Protein AF-F3FX23-F1 (afdb_monomer_lite)

Sequence (76 aa):
KVNAQSKLASRYGAADISPLMPWNETIDQLLDHRSVRAFTDQPLPDGTIETLVAAAQSASTSSNLQVWSVVAVQDI

Secondary structure (DSSP, 8-state):
---HHHHHHHHHS-TT-PPPSS--HHHHHHHH--------SPPPPTTHHHHHHHHHHTS--GGG------------

InterPro domains:
  IPR000415 Nitroreductase-like [G3DSA:3.40.109.10] (22-76)
  IPR000415 Nitroreductase-like [SSF55469] (23-75)
  IPR016446 Flavin oxidoreductase Frp family [PTHR43425] (24-75)
  IPR029479 Nitroreductase [PF00881] (32-74)

pLDDT: mean 91.87, std 8.53, range [49.0, 98.12]

Structure (mmCIF, N/CA/C/O backbone):
data_AF-F3FX23-F1
#
_entry.id   AF-F3FX23-F1
#
loop_
_atom_site.group_PDB
_atom_site.id
_atom_site.type_symbol
_atom_site.label_atom_id
_atom_site.label_alt_id
_atom_site.label_comp_id
_atom_site.label_asym_id
_atom_site.label_entity_id
_atom_site.label_seq_id
_atom_site.pdbx_PDB_ins_code
_atom_site.Cartn_x
_atom_site.Cartn_y
_atom_site.Cartn_z
_atom_site.occupancy
_atom_site.B_iso_or_equiv
_atom_site.auth_seq_id
_atom_site.auth_comp_id
_atom_site.auth_asym_id
_atom_site.auth_atom_id
_atom_site.pdbx_PDB_model_num
ATOM 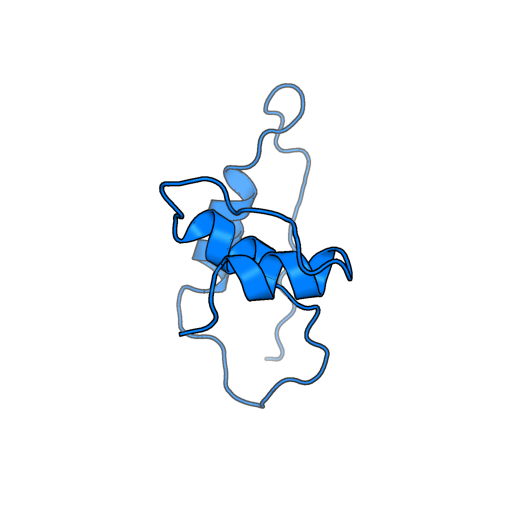1 N N . LYS A 1 1 ? 2.947 -13.582 -17.930 1.00 49.00 1 LYS A N 1
ATOM 2 C CA . LYS A 1 1 ? 3.635 -12.718 -16.942 1.00 49.00 1 LYS A CA 1
ATOM 3 C C . LYS A 1 1 ? 4.070 -11.455 -17.665 1.00 49.00 1 LYS A C 1
ATOM 5 O O . LYS A 1 1 ? 4.743 -11.580 -18.681 1.00 49.00 1 LYS A O 1
ATOM 10 N N . VAL A 1 2 ? 3.618 -10.285 -17.219 1.00 59.66 2 VAL A N 1
ATOM 11 C CA . VAL A 1 2 ? 4.068 -8.998 -17.769 1.00 59.66 2 VAL A CA 1
ATOM 12 C C . VAL A 1 2 ? 5.576 -8.888 -17.508 1.00 59.66 2 VAL A C 1
ATOM 14 O O . VAL A 1 2 ? 6.028 -9.174 -16.404 1.00 59.66 2 VAL A O 1
ATOM 17 N N . ASN A 1 3 ? 6.363 -8.582 -18.537 1.00 83.56 3 ASN A N 1
ATOM 18 C CA . ASN A 1 3 ? 7.823 -8.491 -18.442 1.00 83.56 3 ASN A CA 1
ATOM 19 C C . ASN A 1 3 ? 8.206 -7.193 -17.699 1.00 83.56 3 ASN A C 1
ATOM 21 O O . ASN A 1 3 ? 7.617 -6.150 -17.986 1.00 83.56 3 ASN A O 1
ATOM 25 N N . ALA A 1 4 ? 9.192 -7.218 -16.796 1.00 88.75 4 ALA A N 1
ATOM 26 C CA . ALA A 1 4 ? 9.727 -6.034 -16.108 1.00 88.75 4 ALA A CA 1
ATOM 27 C C . ALA A 1 4 ? 10.025 -4.871 -17.079 1.00 88.75 4 ALA A C 1
ATOM 29 O O . ALA A 1 4 ? 9.646 -3.726 -16.826 1.00 88.75 4 ALA A O 1
ATOM 30 N N . GLN A 1 5 ? 10.578 -5.196 -18.255 1.00 89.69 5 GLN A N 1
ATOM 31 C CA . GLN A 1 5 ? 10.794 -4.254 -19.359 1.00 89.69 5 GLN A CA 1
ATOM 32 C C . GLN A 1 5 ? 9.501 -3.542 -19.784 1.00 89.69 5 GLN A C 1
ATOM 34 O O . GLN A 1 5 ? 9.464 -2.326 -19.936 1.00 89.69 5 GLN A O 1
ATOM 39 N N . SER A 1 6 ? 8.410 -4.294 -19.951 1.00 89.81 6 SER A N 1
ATOM 40 C CA . SER A 1 6 ? 7.124 -3.747 -20.396 1.00 89.81 6 SER A CA 1
ATOM 41 C C . SER A 1 6 ? 6.458 -2.856 -19.344 1.00 89.81 6 SER A C 1
ATOM 43 O O . SER A 1 6 ? 5.797 -1.884 -19.711 1.00 89.81 6 SER A O 1
ATOM 45 N N . LYS A 1 7 ? 6.675 -3.119 -18.046 1.00 91.56 7 LYS A N 1
ATOM 46 C CA . LYS A 1 7 ? 6.188 -2.250 -16.961 1.00 91.56 7 LYS A CA 1
ATOM 47 C C . LYS A 1 7 ? 6.911 -0.904 -16.959 1.00 91.56 7 LYS A C 1
ATOM 49 O O . LYS A 1 7 ? 6.266 0.139 -16.862 1.00 91.56 7 LYS A O 1
ATOM 54 N N . LEU A 1 8 ? 8.231 -0.917 -17.149 1.00 92.62 8 LEU A N 1
ATOM 55 C CA . LEU A 1 8 ? 9.029 0.305 -17.279 1.00 92.62 8 LEU A CA 1
ATOM 56 C C . LEU A 1 8 ? 8.687 1.076 -18.557 1.00 92.62 8 LEU A C 1
ATOM 58 O O . LEU A 1 8 ? 8.460 2.283 -18.495 1.00 92.62 8 LEU A O 1
ATOM 62 N N . ALA A 1 9 ? 8.547 0.382 -19.687 1.00 91.25 9 ALA A N 1
ATOM 63 C CA . ALA A 1 9 ? 8.123 0.999 -20.939 1.00 91.25 9 ALA A CA 1
ATOM 64 C C . ALA A 1 9 ? 6.733 1.640 -20.820 1.00 91.25 9 ALA A C 1
ATOM 66 O O . ALA A 1 9 ? 6.538 2.765 -21.269 1.00 91.25 9 ALA A O 1
ATOM 67 N N . SER A 1 10 ? 5.788 0.988 -20.134 1.00 90.12 10 SER A N 1
ATOM 68 C CA . SER A 1 10 ? 4.458 1.558 -19.864 1.00 90.12 10 SER A CA 1
ATOM 69 C C . SER A 1 10 ? 4.519 2.820 -18.995 1.00 90.12 10 SER A C 1
ATOM 71 O O . SER A 1 10 ? 3.692 3.714 -19.150 1.00 90.12 10 SER A O 1
ATOM 73 N N . ARG A 1 11 ? 5.484 2.905 -18.069 1.00 90.88 11 ARG A N 1
ATOM 74 C CA . ARG A 1 11 ? 5.645 4.047 -17.155 1.00 90.88 11 ARG A CA 1
ATOM 75 C C . ARG A 1 11 ? 6.327 5.249 -17.805 1.00 90.88 11 ARG A C 1
ATOM 77 O O . ARG A 1 11 ? 5.971 6.383 -17.479 1.00 90.88 11 ARG A O 1
ATOM 84 N N . TYR A 1 12 ? 7.329 5.000 -18.643 1.00 91.50 12 TYR A N 1
ATOM 85 C CA . TYR A 1 12 ? 8.198 6.031 -19.214 1.00 91.50 12 TYR A CA 1
ATOM 86 C C . TYR A 1 12 ? 7.934 6.317 -20.696 1.00 91.50 12 TYR A C 1
ATOM 88 O O . TYR A 1 12 ? 8.462 7.291 -21.221 1.00 91.50 12 TYR A O 1
ATOM 96 N N . GLY A 1 13 ? 7.141 5.490 -21.381 1.00 88.31 13 GLY A N 1
ATOM 97 C CA . GLY A 1 13 ? 6.891 5.619 -22.819 1.00 88.31 13 GLY A CA 1
ATOM 98 C C . GLY A 1 13 ? 8.110 5.311 -23.697 1.00 88.31 13 GLY A C 1
ATOM 99 O O . GLY A 1 13 ? 8.102 5.654 -24.874 1.00 88.31 13 GLY A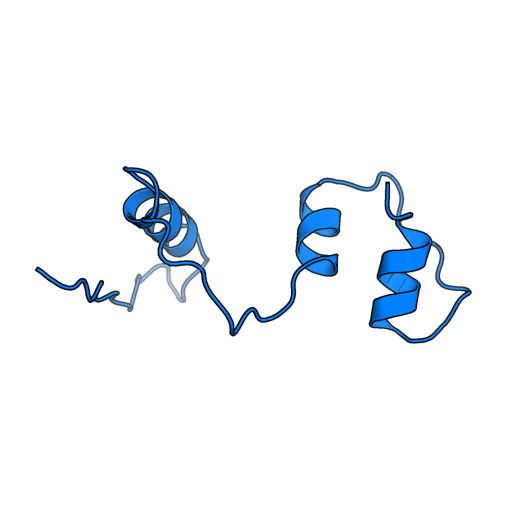 O 1
ATOM 100 N N . ALA A 1 14 ? 9.155 4.685 -23.145 1.00 82.44 14 ALA A N 1
ATOM 101 C CA . ALA A 1 14 ? 10.407 4.381 -23.837 1.00 82.44 14 ALA A CA 1
ATOM 102 C C . ALA A 1 14 ? 10.736 2.885 -23.743 1.00 82.44 14 ALA A C 1
ATOM 104 O O . ALA A 1 14 ? 10.656 2.293 -22.667 1.00 82.44 14 ALA A O 1
ATOM 105 N N . ALA A 1 15 ? 11.118 2.277 -24.868 1.00 73.50 15 ALA A N 1
ATOM 106 C CA . ALA A 1 15 ? 11.330 0.832 -24.966 1.00 73.50 15 ALA A CA 1
ATOM 107 C C . ALA A 1 15 ? 12.687 0.354 -24.420 1.00 73.50 15 ALA A C 1
ATOM 109 O O . ALA A 1 15 ? 12.811 -0.826 -24.104 1.00 73.50 15 ALA A O 1
ATOM 110 N N . ASP A 1 16 ? 13.661 1.252 -24.243 1.00 82.38 16 ASP A N 1
ATOM 111 C CA . ASP A 1 16 ? 15.074 0.881 -24.055 1.00 82.38 16 ASP A CA 1
ATOM 112 C C . ASP A 1 16 ? 15.567 0.972 -22.598 1.00 82.38 16 ASP A C 1
ATOM 114 O O . ASP A 1 16 ? 16.768 1.000 -22.335 1.00 82.38 16 ASP A O 1
ATOM 118 N N . ILE A 1 17 ? 14.658 1.024 -21.617 1.00 87.50 17 ILE A N 1
ATOM 119 C CA . ILE A 1 17 ? 15.041 1.082 -20.196 1.00 87.50 17 ILE A CA 1
ATOM 120 C C . ILE A 1 17 ? 15.224 -0.329 -19.642 1.00 87.50 17 ILE A C 1
ATOM 122 O O . ILE A 1 17 ? 14.241 -1.003 -19.347 1.00 87.50 17 ILE A O 1
ATOM 126 N N . SER A 1 18 ? 16.466 -0.762 -19.449 1.00 88.81 18 SER A N 1
ATOM 127 C CA . SER A 1 18 ? 16.764 -2.059 -18.832 1.00 88.81 18 SER A CA 1
ATOM 128 C C . SER A 1 18 ? 16.330 -2.105 -17.355 1.00 88.81 18 SER A C 1
ATOM 130 O O . SER A 1 18 ? 16.729 -1.230 -16.582 1.00 88.81 18 SER A O 1
ATOM 132 N N . PRO A 1 19 ? 15.554 -3.113 -16.912 1.00 89.69 19 PRO A N 1
ATOM 133 C CA . PRO A 1 19 ? 15.168 -3.263 -15.516 1.00 89.69 19 PRO A CA 1
ATOM 134 C C . PRO A 1 19 ? 16.359 -3.632 -14.632 1.00 89.69 19 PRO A C 1
ATOM 136 O O . PRO A 1 19 ? 17.243 -4.392 -15.028 1.00 89.69 19 PRO A O 1
ATOM 139 N N . LEU A 1 20 ? 16.336 -3.135 -13.394 1.00 89.56 20 LEU A N 1
ATOM 140 C CA . LEU A 1 20 ? 17.245 -3.581 -12.342 1.00 89.56 20 LEU A CA 1
ATOM 141 C C . LEU A 1 20 ? 16.998 -5.063 -12.024 1.00 89.56 20 LEU A C 1
ATOM 143 O O . LEU A 1 20 ? 15.846 -5.495 -11.938 1.00 89.56 20 LEU A O 1
ATOM 147 N N . MET A 1 21 ? 18.078 -5.816 -11.798 1.00 90.50 21 MET A N 1
ATOM 148 C CA . MET A 1 21 ? 18.022 -7.212 -11.365 1.00 90.50 21 MET A CA 1
ATOM 149 C C . MET A 1 21 ? 18.774 -7.418 -10.038 1.00 90.50 21 MET A C 1
ATOM 151 O O . MET A 1 21 ? 19.855 -6.850 -9.872 1.00 90.50 21 MET A O 1
ATOM 155 N N . PRO A 1 22 ? 18.242 -8.241 -9.112 1.00 91.44 22 PRO A N 1
ATOM 156 C CA . PRO A 1 22 ? 17.007 -9.022 -9.245 1.00 91.44 22 PRO A CA 1
ATOM 157 C C . PRO A 1 22 ? 15.735 -8.164 -9.127 1.00 91.44 22 PRO A C 1
ATOM 159 O O . PRO A 1 22 ? 15.667 -7.229 -8.333 1.00 91.44 22 PRO A O 1
ATOM 162 N N . TRP A 1 23 ? 14.711 -8.512 -9.909 1.00 92.56 23 TRP A N 1
ATOM 163 C CA . TRP A 1 23 ? 13.374 -7.925 -9.804 1.00 92.56 23 TRP A CA 1
ATOM 164 C C . TRP A 1 23 ? 12.606 -8.560 -8.643 1.00 92.56 23 TRP A C 1
ATOM 166 O O . TRP A 1 23 ? 12.584 -9.786 -8.528 1.00 92.56 23 TRP A O 1
ATOM 176 N N . ASN A 1 24 ? 11.965 -7.751 -7.799 1.00 93.81 24 ASN A N 1
ATOM 177 C CA . ASN A 1 24 ? 11.210 -8.236 -6.643 1.00 93.81 24 ASN A CA 1
ATOM 178 C C . ASN A 1 24 ? 9.722 -7.869 -6.725 1.00 93.81 24 ASN A C 1
ATOM 180 O O . ASN A 1 24 ? 9.312 -7.018 -7.513 1.00 93.81 24 ASN A O 1
ATOM 184 N N . GLU A 1 25 ? 8.919 -8.523 -5.889 1.00 94.44 25 GLU A N 1
ATOM 185 C CA . GLU A 1 25 ? 7.461 -8.373 -5.875 1.00 94.44 25 GLU A CA 1
ATOM 186 C C . GLU A 1 25 ? 7.014 -6.959 -5.486 1.00 94.44 25 GLU A C 1
ATOM 188 O O . GLU A 1 25 ? 6.037 -6.455 -6.030 1.00 94.44 25 GLU A O 1
ATOM 193 N N . THR A 1 26 ? 7.749 -6.268 -4.610 1.00 95.00 26 THR A N 1
ATOM 194 C CA . THR A 1 26 ? 7.424 -4.888 -4.220 1.00 95.00 26 THR A CA 1
ATOM 195 C C . THR A 1 26 ? 7.528 -3.929 -5.405 1.00 95.00 26 THR A C 1
ATOM 197 O O . THR A 1 26 ? 6.614 -3.143 -5.648 1.00 95.00 26 THR A O 1
ATOM 200 N N . ILE A 1 27 ? 8.619 -4.004 -6.174 1.00 94.12 27 ILE A N 1
ATOM 201 C CA . ILE A 1 27 ? 8.798 -3.214 -7.402 1.00 94.12 27 ILE A CA 1
ATOM 202 C C . ILE A 1 27 ? 7.715 -3.587 -8.420 1.00 94.12 27 ILE A C 1
ATOM 204 O O . ILE A 1 27 ? 7.146 -2.708 -9.072 1.00 94.12 27 ILE A O 1
ATOM 208 N N . ASP A 1 28 ? 7.401 -4.880 -8.520 1.00 93.56 28 ASP A N 1
ATOM 209 C CA . ASP A 1 28 ? 6.377 -5.403 -9.418 1.00 93.56 28 ASP A CA 1
ATOM 210 C C . ASP A 1 28 ? 4.995 -4.785 -9.155 1.00 93.56 28 ASP A C 1
ATOM 212 O O . ASP A 1 28 ? 4.356 -4.301 -10.094 1.00 93.56 28 ASP A O 1
ATOM 216 N N . GLN A 1 29 ? 4.585 -4.744 -7.882 1.00 94.62 29 GLN A N 1
ATOM 217 C CA . GLN A 1 29 ? 3.317 -4.173 -7.419 1.00 94.62 29 GLN A CA 1
ATOM 218 C C . GLN A 1 29 ? 3.266 -2.653 -7.598 1.00 94.62 29 GLN A C 1
ATOM 220 O O . GLN A 1 29 ? 2.276 -2.114 -8.095 1.00 94.62 29 GLN A O 1
ATOM 225 N N . LEU A 1 30 ? 4.346 -1.944 -7.255 1.00 94.75 30 LEU A N 1
ATOM 226 C CA . LEU A 1 30 ? 4.414 -0.486 -7.403 1.00 94.75 30 LEU A CA 1
ATOM 227 C C . LEU A 1 30 ? 4.241 -0.041 -8.862 1.00 94.75 30 LEU A C 1
ATOM 229 O O . LEU A 1 30 ? 3.604 0.980 -9.124 1.00 94.75 30 LEU A O 1
ATOM 233 N N . LEU A 1 31 ? 4.792 -0.794 -9.817 1.00 94.19 31 LEU A N 1
ATOM 234 C CA . LEU A 1 31 ? 4.687 -0.473 -11.243 1.00 94.19 31 LEU A CA 1
ATOM 235 C C . LEU A 1 31 ? 3.381 -0.962 -11.886 1.00 94.19 31 LEU A C 1
ATOM 237 O O . LEU A 1 31 ? 2.962 -0.401 -12.906 1.00 94.19 31 LEU A O 1
ATOM 241 N N . ASP A 1 32 ? 2.704 -1.936 -11.277 1.00 93.25 32 ASP A N 1
ATOM 242 C CA . ASP A 1 32 ? 1.347 -2.349 -11.658 1.00 93.25 32 ASP A CA 1
ATOM 243 C C . ASP A 1 32 ? 0.255 -1.448 -11.093 1.00 93.25 32 ASP A C 1
ATOM 245 O O . ASP A 1 32 ? -0.829 -1.383 -11.672 1.00 93.25 32 ASP A O 1
ATOM 249 N N . HIS A 1 33 ? 0.529 -0.705 -10.019 1.00 94.69 33 HIS A N 1
ATOM 250 C CA . HIS A 1 33 ? -0.460 0.160 -9.387 1.00 94.69 33 HIS A CA 1
ATOM 251 C C . HIS A 1 33 ? -1.119 1.120 -10.392 1.00 94.69 33 HIS A C 1
ATOM 253 O O . HIS A 1 33 ? -0.461 1.891 -11.103 1.00 94.69 33 HIS A O 1
ATOM 259 N N . ARG A 1 34 ? -2.452 1.096 -10.432 1.00 93.81 34 ARG A N 1
ATOM 260 C CA . ARG A 1 34 ? -3.302 2.047 -11.154 1.00 93.81 34 ARG A CA 1
ATOM 261 C C . ARG A 1 34 ? -4.399 2.515 -10.209 1.00 93.81 34 ARG A C 1
ATOM 263 O O . ARG A 1 34 ? -4.904 1.733 -9.412 1.00 93.81 34 ARG A O 1
ATOM 270 N N . SER A 1 35 ? -4.806 3.776 -10.330 1.00 96.62 35 SER A N 1
ATOM 271 C CA . SER A 1 35 ? -5.974 4.271 -9.600 1.00 96.62 35 SER A CA 1
ATOM 272 C C . SER A 1 35 ? -7.242 3.592 -10.120 1.00 96.62 35 SER A C 1
ATOM 274 O O . SER A 1 35 ? -7.653 3.837 -11.256 1.00 96.62 35 SER A O 1
ATOM 276 N N . VAL A 1 36 ? -7.866 2.768 -9.284 1.00 97.00 36 VAL A N 1
ATOM 277 C CA . VAL A 1 36 ? -9.145 2.109 -9.572 1.00 97.00 36 VAL A CA 1
ATOM 278 C C . VAL A 1 36 ? -10.291 3.044 -9.183 1.00 97.00 36 VAL A C 1
ATOM 280 O O . VAL A 1 36 ? -10.243 3.685 -8.137 1.00 97.00 36 VAL A O 1
ATOM 283 N N . ARG A 1 37 ? -11.300 3.171 -10.054 1.00 97.75 37 ARG A N 1
ATOM 284 C CA . ARG A 1 37 ? -12.489 4.027 -9.838 1.00 97.75 37 ARG A CA 1
ATOM 285 C C . ARG A 1 37 ? -13.817 3.321 -10.135 1.00 97.75 37 ARG A C 1
ATOM 287 O O . ARG A 1 37 ? -14.859 3.961 -10.125 1.00 97.75 37 ARG A O 1
ATOM 294 N N . ALA A 1 38 ? -13.767 2.026 -10.428 1.00 97.81 38 ALA A N 1
ATOM 295 C CA . ALA A 1 38 ? -14.927 1.171 -10.633 1.00 97.81 38 ALA A CA 1
ATOM 296 C C . ALA A 1 38 ? -14.732 -0.066 -9.755 1.00 97.81 38 ALA A C 1
ATOM 298 O O . ALA A 1 38 ? -13.693 -0.720 -9.854 1.00 97.81 38 ALA A O 1
ATOM 299 N N . PHE A 1 39 ? -15.697 -0.339 -8.883 1.00 95.62 39 PHE A N 1
ATOM 300 C CA . PHE A 1 39 ? -15.617 -1.386 -7.869 1.00 95.62 39 PHE A CA 1
ATOM 301 C C . PHE A 1 39 ? -16.810 -2.328 -8.011 1.00 95.62 39 PHE A C 1
ATOM 303 O O . PHE A 1 39 ? -17.858 -1.940 -8.522 1.00 95.62 39 PHE A O 1
ATOM 310 N N . THR A 1 40 ? -16.626 -3.572 -7.593 1.00 96.88 40 THR A N 1
ATOM 311 C CA . THR A 1 40 ? -17.700 -4.566 -7.501 1.00 96.88 40 THR A CA 1
ATOM 312 C C . THR A 1 40 ? -18.426 -4.447 -6.165 1.00 96.88 40 THR A C 1
ATOM 314 O O . THR A 1 40 ? -17.836 -3.956 -5.208 1.00 96.88 40 THR A O 1
ATOM 317 N N . ASP A 1 41 ? -19.614 -5.040 -6.053 1.00 95.62 41 ASP A N 1
ATOM 318 C CA . ASP A 1 41 ? -20.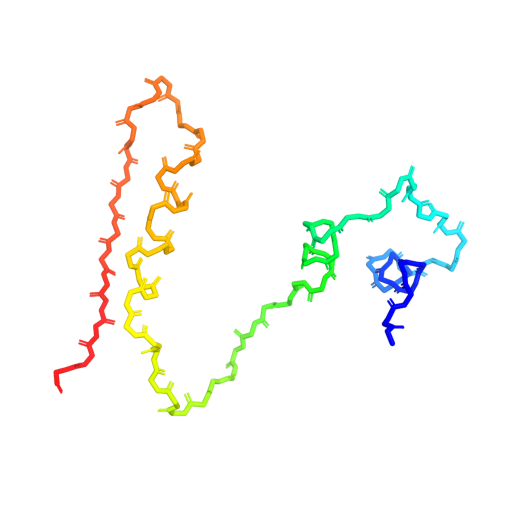359 -5.139 -4.783 1.00 95.62 41 ASP A CA 1
ATOM 319 C C . ASP A 1 41 ? -19.791 -6.198 -3.814 1.00 95.62 41 ASP A C 1
ATOM 321 O O . ASP A 1 41 ? -20.368 -6.473 -2.763 1.00 95.62 41 ASP A O 1
ATOM 325 N N . GLN A 1 42 ? -18.673 -6.843 -4.167 1.00 95.75 42 GLN A N 1
ATOM 326 C CA . GLN A 1 42 ? -18.014 -7.812 -3.298 1.00 95.75 42 GLN A CA 1
ATOM 327 C C . GLN A 1 42 ? -17.507 -7.124 -2.015 1.00 95.75 42 GLN A C 1
ATOM 329 O O . GLN A 1 42 ? -16.715 -6.182 -2.115 1.00 95.75 42 GLN A O 1
ATOM 334 N N . PRO A 1 43 ? -17.895 -7.607 -0.819 1.00 93.31 43 PRO A N 1
ATOM 335 C CA . PRO A 1 43 ? -17.402 -7.054 0.435 1.00 93.31 43 PRO A CA 1
ATOM 336 C C . PRO A 1 43 ? -15.909 -7.346 0.625 1.00 93.31 43 PRO A C 1
ATOM 338 O O . PRO A 1 43 ? -15.361 -8.310 0.079 1.00 93.31 43 PRO A O 1
ATOM 341 N N . LEU A 1 44 ? -15.253 -6.520 1.440 1.00 93.69 44 LEU A N 1
ATOM 342 C CA . LEU A 1 44 ? -13.871 -6.765 1.841 1.00 93.69 44 LEU A CA 1
ATOM 343 C C . LEU A 1 44 ? -13.789 -8.017 2.732 1.00 93.69 44 LEU A C 1
ATOM 345 O O . LEU A 1 44 ? -14.660 -8.204 3.581 1.00 93.69 44 LEU A O 1
ATOM 349 N N . PRO A 1 45 ? -12.744 -8.851 2.590 1.00 96.50 45 PRO A N 1
ATOM 350 C CA . PRO A 1 45 ? -12.471 -9.917 3.547 1.00 96.50 45 PRO A CA 1
ATOM 351 C C . PRO A 1 45 ? -12.265 -9.383 4.970 1.00 96.50 45 PRO A C 1
ATOM 353 O O . PRO A 1 45 ? -11.714 -8.290 5.155 1.00 96.50 45 PRO A O 1
ATOM 356 N N . ASP A 1 46 ? -12.618 -10.190 5.969 1.00 95.38 46 ASP A N 1
ATOM 357 C CA . ASP A 1 46 ? -12.357 -9.888 7.378 1.00 95.38 46 ASP A CA 1
ATOM 358 C C . ASP A 1 46 ? -10.866 -9.595 7.616 1.00 95.38 46 ASP A C 1
ATOM 360 O O . ASP A 1 46 ? -9.984 -10.243 7.046 1.00 95.38 46 ASP A O 1
ATOM 364 N N . GLY A 1 47 ? -10.566 -8.603 8.458 1.00 96.56 47 GLY A N 1
ATOM 365 C CA . GLY A 1 47 ? -9.189 -8.215 8.781 1.00 96.56 47 GLY A CA 1
ATOM 366 C C . GLY A 1 47 ? -8.515 -7.298 7.753 1.00 96.56 47 GLY A C 1
ATOM 367 O O . GLY A 1 47 ? -7.363 -6.894 7.954 1.00 96.56 47 GLY A O 1
ATOM 368 N N . THR A 1 48 ? -9.187 -6.963 6.644 1.00 96.44 48 THR A N 1
ATOM 369 C CA . THR A 1 48 ? -8.607 -6.101 5.599 1.00 96.44 48 THR A CA 1
ATOM 370 C C . THR A 1 48 ? -8.285 -4.710 6.141 1.00 96.44 48 THR A C 1
ATOM 372 O O . THR A 1 48 ? -7.173 -4.217 5.949 1.00 96.44 48 THR A O 1
ATOM 375 N N . ILE A 1 49 ? -9.230 -4.071 6.838 1.00 95.44 49 ILE A N 1
ATOM 376 C CA . ILE A 1 49 ? -9.055 -2.700 7.333 1.00 95.44 49 ILE A CA 1
ATOM 377 C C . ILE A 1 49 ? -7.942 -2.648 8.384 1.00 95.44 49 ILE A C 1
ATOM 379 O O . ILE A 1 49 ? -7.064 -1.793 8.308 1.00 95.44 49 ILE A O 1
ATOM 383 N N . GLU A 1 50 ? -7.921 -3.599 9.310 1.00 96.62 50 GLU A N 1
ATOM 384 C CA . GLU A 1 50 ? -6.928 -3.724 10.374 1.00 96.62 50 GLU A CA 1
ATOM 385 C C . GLU A 1 50 ? -5.519 -3.891 9.800 1.00 96.62 50 GLU A C 1
ATOM 387 O O . GLU A 1 50 ? -4.584 -3.208 10.221 1.00 96.62 50 GLU A O 1
ATOM 392 N N . THR A 1 51 ? -5.379 -4.750 8.788 1.00 98.12 51 THR A N 1
ATOM 393 C CA . THR A 1 51 ? -4.100 -4.994 8.112 1.00 98.12 51 THR A CA 1
ATOM 394 C C . THR A 1 51 ? -3.602 -3.736 7.400 1.00 98.12 51 THR A C 1
ATOM 396 O O . THR A 1 51 ? -2.428 -3.378 7.519 1.00 98.12 51 THR A O 1
ATOM 399 N N . LEU A 1 52 ? -4.486 -3.022 6.694 1.00 97.06 52 LEU A N 1
ATOM 400 C CA . LEU A 1 52 ? -4.132 -1.780 6.001 1.00 97.06 52 LEU A CA 1
ATOM 401 C C . LEU A 1 52 ? -3.756 -0.660 6.979 1.00 97.06 52 LEU A C 1
ATOM 403 O O . LEU A 1 52 ? -2.795 0.071 6.736 1.00 97.06 52 LEU A O 1
ATOM 407 N N . VAL A 1 53 ? -4.467 -0.544 8.102 1.00 96.88 53 VAL A N 1
ATOM 408 C CA . VAL A 1 53 ? -4.155 0.431 9.155 1.00 96.88 53 VAL A CA 1
ATOM 409 C C . VAL A 1 53 ? -2.804 0.120 9.805 1.00 96.88 53 VAL A C 1
ATOM 411 O O . VAL A 1 53 ? -2.006 1.038 9.989 1.00 96.88 53 VAL A O 1
ATOM 414 N N . ALA A 1 54 ? -2.492 -1.148 10.087 1.00 97.69 54 ALA A N 1
ATOM 415 C CA . ALA A 1 54 ? -1.186 -1.549 10.618 1.00 97.69 54 ALA A CA 1
ATOM 416 C C . ALA A 1 54 ? -0.036 -1.241 9.638 1.00 97.69 54 ALA A C 1
ATOM 418 O O . ALA A 1 54 ? 1.019 -0.733 10.037 1.00 97.69 54 ALA A O 1
ATOM 419 N N . ALA A 1 55 ? -0.248 -1.478 8.339 1.00 97.44 55 ALA A N 1
ATOM 420 C CA . ALA A 1 55 ? 0.707 -1.091 7.304 1.00 97.44 55 ALA A CA 1
ATOM 421 C C . ALA A 1 55 ? 0.919 0.435 7.270 1.00 97.44 55 ALA A C 1
ATOM 423 O O . ALA A 1 55 ? 2.059 0.894 7.217 1.00 97.44 55 ALA A O 1
ATOM 424 N N . ALA A 1 56 ? -0.155 1.226 7.376 1.00 96.19 56 ALA A N 1
ATOM 425 C CA . ALA A 1 56 ? -0.072 2.686 7.435 1.00 96.19 56 ALA A CA 1
ATOM 426 C C . ALA A 1 56 ? 0.663 3.190 8.693 1.00 96.19 56 ALA A C 1
ATOM 428 O O . ALA A 1 56 ? 1.501 4.084 8.592 1.00 96.19 56 ALA A O 1
ATOM 429 N N . GLN A 1 57 ? 0.420 2.585 9.863 1.00 96.75 57 GLN A N 1
ATOM 430 C CA . GLN A 1 57 ? 1.135 2.881 11.119 1.00 96.75 57 GLN A CA 1
ATOM 431 C C . GLN A 1 57 ? 2.637 2.625 11.040 1.00 96.75 57 GLN A C 1
ATOM 433 O O . GLN A 1 57 ? 3.404 3.270 11.750 1.00 96.75 57 GLN A O 1
ATOM 438 N N . SER A 1 58 ? 3.062 1.727 10.157 1.00 96.94 58 SER A N 1
ATOM 439 C CA . SER A 1 58 ? 4.474 1.407 9.961 1.00 96.94 58 SER A CA 1
ATOM 440 C C . SER A 1 58 ? 5.225 2.463 9.136 1.00 96.94 58 SER A C 1
ATOM 442 O O . SER A 1 58 ? 6.450 2.396 9.022 1.00 96.94 58 SER A O 1
ATOM 444 N N . ALA A 1 59 ? 4.525 3.443 8.554 1.00 96.56 59 ALA A N 1
ATOM 445 C CA . ALA A 1 59 ? 5.155 4.537 7.826 1.00 96.56 59 ALA A CA 1
ATOM 446 C C . ALA A 1 59 ? 5.894 5.494 8.780 1.00 96.56 59 ALA A C 1
ATOM 448 O O . ALA A 1 59 ? 5.400 5.858 9.847 1.00 96.56 59 ALA A O 1
ATOM 449 N N . SER A 1 60 ? 7.078 5.959 8.373 1.00 96.81 60 SER A N 1
ATOM 450 C CA . SER A 1 60 ? 7.840 6.950 9.138 1.00 96.81 60 SER A CA 1
ATOM 451 C C . SER A 1 60 ? 7.057 8.258 9.281 1.00 96.81 60 SER A C 1
ATOM 453 O O . SE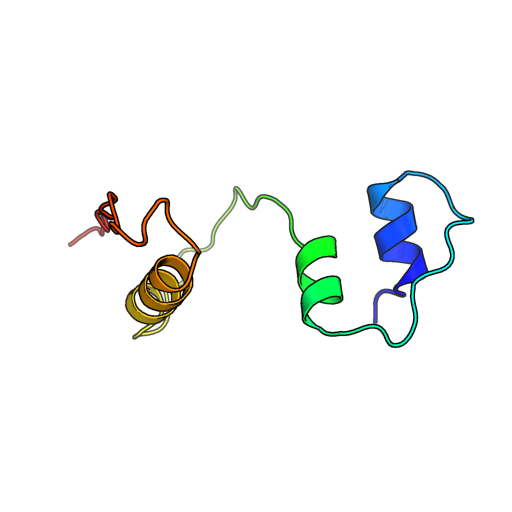R A 1 60 ? 6.605 8.818 8.280 1.00 96.81 60 SER A O 1
ATOM 455 N N . THR A 1 61 ? 6.967 8.794 10.498 1.00 96.75 61 THR A N 1
ATOM 456 C CA . THR A 1 61 ? 6.369 10.109 10.777 1.00 96.75 61 THR A CA 1
ATOM 457 C C . THR A 1 61 ? 7.373 11.011 11.490 1.00 96.75 61 THR A C 1
ATOM 459 O O . THR A 1 61 ? 8.286 10.522 12.161 1.00 96.75 61 THR A O 1
ATOM 462 N N . SER A 1 62 ? 7.233 12.334 11.347 1.00 96.50 62 SER A N 1
ATOM 463 C CA . SER A 1 62 ? 8.126 13.290 12.014 1.00 96.50 62 SER A CA 1
ATOM 464 C C . SER A 1 62 ? 8.157 13.036 13.518 1.00 96.50 62 SER A C 1
ATOM 466 O O . SER A 1 62 ? 7.113 13.003 14.172 1.00 96.50 62 SER A O 1
ATOM 468 N N . SER A 1 63 ? 9.363 12.821 14.048 1.00 97.00 63 SER A N 1
ATOM 469 C CA . SER A 1 63 ? 9.609 12.491 15.458 1.00 97.00 63 SER A CA 1
ATOM 470 C C . SER A 1 63 ? 8.793 11.299 15.984 1.00 97.00 63 SER A C 1
ATOM 472 O O . SER A 1 63 ? 8.559 11.203 17.185 1.00 97.00 63 SER A O 1
ATOM 474 N N . ASN A 1 64 ? 8.348 10.401 15.096 1.00 95.31 64 ASN A N 1
ATOM 475 C CA . ASN A 1 64 ? 7.475 9.269 15.409 1.00 95.31 64 ASN A CA 1
ATOM 476 C C . ASN A 1 64 ? 6.196 9.653 16.186 1.00 95.31 64 ASN A C 1
ATOM 478 O O . ASN A 1 64 ? 5.688 8.871 16.987 1.00 95.31 64 ASN A O 1
ATOM 482 N N . LEU A 1 65 ? 5.685 10.871 15.984 1.00 96.06 65 LEU A N 1
ATOM 483 C CA . LEU A 1 65 ? 4.556 11.393 16.760 1.00 96.06 65 LEU A CA 1
ATOM 484 C C . LEU A 1 65 ? 3.209 10.757 16.396 1.00 96.06 65 LEU A C 1
ATOM 486 O O . LEU A 1 65 ? 2.255 10.924 17.146 1.00 96.06 65 LEU A O 1
ATOM 490 N N .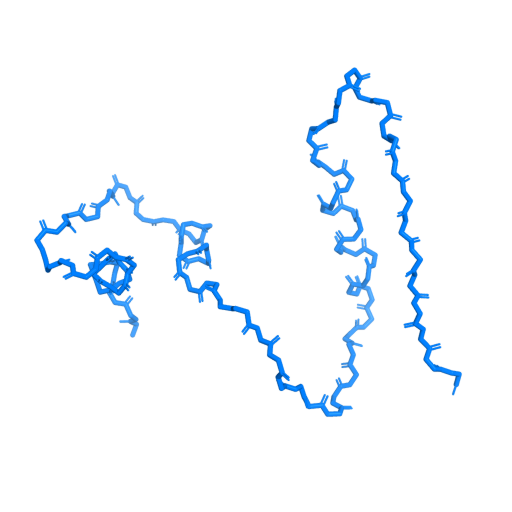 GLN A 1 66 ? 3.116 10.070 15.250 1.00 95.75 66 GLN A N 1
ATOM 491 C CA . GLN A 1 66 ? 1.879 9.430 14.775 1.00 95.75 66 GLN A CA 1
ATOM 492 C C . GLN A 1 66 ? 0.683 10.401 14.706 1.00 95.75 66 GLN A C 1
ATOM 494 O O . GLN A 1 66 ? -0.447 10.052 15.031 1.00 95.75 66 GLN A O 1
ATOM 499 N N . VAL A 1 67 ? 0.932 11.640 14.265 1.00 96.75 67 VAL A N 1
ATOM 500 C CA . VAL A 1 67 ? -0.080 12.708 14.137 1.00 96.75 67 VAL A CA 1
ATOM 501 C C . VAL A 1 67 ? -0.993 12.474 12.932 1.00 96.75 67 VAL A C 1
ATOM 503 O O . VAL A 1 67 ? -0.905 13.149 11.909 1.00 96.75 67 VAL A O 1
ATOM 506 N N . TRP A 1 68 ? -1.863 11.477 13.043 1.00 96.12 68 TRP A N 1
ATOM 507 C CA . TRP A 1 68 ? -2.893 11.167 12.063 1.00 96.12 68 TRP A CA 1
ATOM 508 C C . TRP A 1 68 ? -4.040 10.384 12.709 1.00 96.12 68 TRP A C 1
ATOM 510 O O . TRP A 1 68 ? -3.940 9.865 13.818 1.00 96.12 68 TRP A O 1
ATOM 520 N N . SER A 1 69 ? -5.168 10.317 12.014 1.00 95.31 69 SER A N 1
ATOM 521 C CA . SER A 1 69 ? -6.307 9.478 12.386 1.00 95.31 69 SER A CA 1
ATOM 522 C C . SER A 1 69 ? -6.989 8.982 11.116 1.00 95.31 69 SER A C 1
ATOM 524 O O . SER A 1 69 ? -6.927 9.648 10.082 1.00 95.31 69 SER A O 1
ATOM 526 N N . VAL A 1 70 ? -7.623 7.814 11.184 1.00 95.00 70 VAL A N 1
ATOM 527 C CA . VAL A 1 70 ? -8.408 7.233 10.087 1.00 95.00 70 VAL A CA 1
ATOM 528 C C . VAL A 1 70 ? -9.817 6.970 10.594 1.00 95.00 70 VAL A C 1
ATOM 530 O O . VAL A 1 70 ? -9.999 6.438 11.685 1.00 95.00 70 VAL A O 1
ATOM 533 N N . VAL A 1 71 ? -10.807 7.343 9.786 1.00 95.19 71 VAL A N 1
ATOM 534 C CA . VAL A 1 71 ? -12.223 7.063 10.030 1.00 95.19 71 VAL A CA 1
ATOM 535 C C . VAL A 1 71 ? -12.694 6.127 8.926 1.00 95.19 71 VAL A C 1
ATOM 537 O O . VAL A 1 71 ? -12.752 6.524 7.763 1.00 95.19 71 VAL A O 1
ATOM 540 N N . ALA A 1 72 ? -12.995 4.880 9.280 1.00 93.06 72 ALA A N 1
ATOM 541 C CA . ALA A 1 72 ? -13.617 3.937 8.362 1.00 93.06 72 ALA A CA 1
ATOM 542 C C . ALA A 1 72 ? -15.127 4.208 8.327 1.00 93.06 72 ALA A C 1
ATOM 544 O O . ALA A 1 72 ? -15.806 4.057 9.340 1.00 93.06 72 ALA A O 1
ATOM 545 N N . VAL A 1 73 ? -15.636 4.634 7.171 1.00 92.69 73 VAL A N 1
ATOM 546 C CA . VAL A 1 73 ? -17.075 4.800 6.934 1.00 92.69 73 VAL A CA 1
ATOM 547 C C . VAL A 1 73 ? -17.574 3.539 6.245 1.00 92.69 73 VAL A C 1
ATOM 549 O O . VAL A 1 73 ? -17.070 3.178 5.183 1.00 92.69 73 VAL A O 1
ATOM 552 N N . GLN A 1 74 ? -18.527 2.865 6.874 1.00 88.94 74 GLN A N 1
ATOM 553 C CA . GLN A 1 74 ? -19.171 1.661 6.365 1.00 88.94 74 GLN A CA 1
ATOM 554 C C . GLN A 1 74 ? -20.678 1.861 6.497 1.00 88.94 74 GLN A C 1
ATOM 556 O O . GLN A 1 74 ? -21.133 2.467 7.471 1.00 88.94 74 GLN A O 1
ATOM 561 N N . ASP A 1 75 ? -21.430 1.387 5.511 1.00 83.94 75 ASP A N 1
ATOM 562 C CA . ASP A 1 75 ? -22.876 1.285 5.650 1.00 83.94 75 ASP A CA 1
ATOM 563 C C . ASP A 1 75 ? -23.213 0.205 6.696 1.00 83.94 75 ASP A C 1
ATOM 565 O O . ASP A 1 75 ? -22.462 -0.758 6.873 1.00 83.94 75 ASP A O 1
ATOM 569 N N . ILE A 1 76 ? -24.308 0.425 7.426 1.00 58.78 76 ILE A N 1
A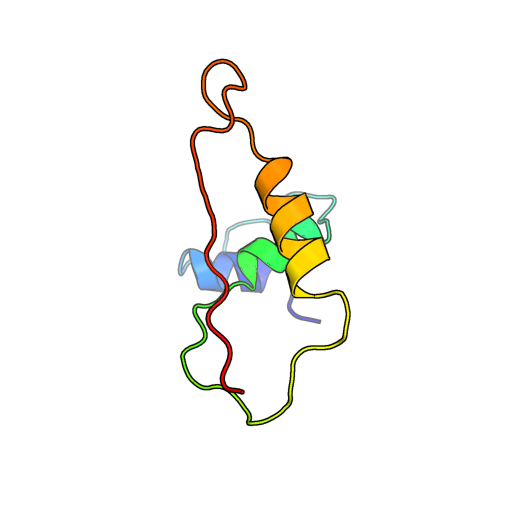TOM 570 C CA . ILE A 1 76 ? -24.851 -0.474 8.464 1.00 58.78 76 ILE A CA 1
ATOM 571 C C . ILE A 1 76 ? -25.565 -1.688 7.878 1.00 58.78 76 ILE A C 1
ATOM 573 O O . ILE A 1 76 ? -26.239 -1.534 6.834 1.00 58.78 76 ILE A O 1
#

Organism: NCBI:txid629262

Radius of gyration: 17.6 Å; chains: 1; bounding box: 43×26×42 Å

Foldseek 3Di:
DQDPQNLVCVVPVDNPDDDDPPDDPVNVCVSVDDDDDDDDPDDDDPCPVVVVVVVVLPDDDVVSPPPDDDDDDDDD